Protein AF-A0A2P6FQC1-F1 (afdb_monomer_lite)

Secondary structure (DSSP, 8-state):
--EEEEEEEEEEE--SS--EEEEEEEEEEEESSHHHHHHHHHHHHHS-HHHHSTTPPTTEEEEEEEEEEE------

Radius of gyration: 14.36 Å; chains: 1; bounding box: 39×26×30 Å

Sequence (76 aa):
MEIVWGLYIFTLISGIGFDSSHSLTNLDSPFITKEECVKAAQIMNSGPSRDREIGLDSGIRMRYVCLAKPKVGIAI

Structure (mmCIF, N/CA/C/O backbone):
data_AF-A0A2P6FQC1-F1
#
_entry.id   AF-A0A2P6FQC1-F1
#
loop_
_atom_site.group_PDB
_atom_site.id
_atom_site.type_symbol
_atom_site.label_atom_id
_atom_site.label_alt_id
_atom_site.label_comp_id
_atom_site.label_asym_id
_atom_site.label_entity_id
_atom_site.label_seq_id
_atom_site.pdbx_PDB_ins_code
_atom_site.Cartn_x
_atom_site.Cartn_y
_atom_site.Cartn_z
_atom_site.occupancy
_atom_site.B_iso_or_equiv
_atom_site.auth_seq_id
_atom_site.auth_comp_id
_atom_site.auth_asym_id
_atom_site.auth_atom_id
_atom_site.pdbx_PDB_model_num
ATOM 1 N N . MET A 1 1 ? 22.021 -5.272 -9.549 1.00 54.72 1 MET A N 1
ATOM 2 C CA . MET A 1 1 ? 20.634 -4.796 -9.746 1.00 54.72 1 MET A CA 1
ATOM 3 C C . MET A 1 1 ? 20.370 -3.732 -8.709 1.00 54.72 1 MET A C 1
ATOM 5 O O . MET A 1 1 ? 20.456 -4.042 -7.529 1.00 54.72 1 MET A O 1
ATOM 9 N N . GLU A 1 2 ? 20.108 -2.498 -9.125 1.00 73.19 2 GLU A N 1
ATOM 10 C CA . GLU A 1 2 ? 19.630 -1.479 -8.189 1.00 73.19 2 GLU A CA 1
ATOM 11 C C . GLU A 1 2 ? 18.172 -1.802 -7.838 1.00 73.19 2 GLU A C 1
ATOM 13 O O . GLU A 1 2 ? 17.348 -2.054 -8.721 1.00 73.19 2 GLU A O 1
ATOM 18 N N . ILE A 1 3 ? 17.877 -1.892 -6.545 1.00 79.62 3 ILE A N 1
ATOM 19 C CA . ILE A 1 3 ? 16.530 -2.131 -6.027 1.00 79.62 3 ILE A CA 1
ATOM 20 C C . ILE A 1 3 ? 15.938 -0.766 -5.702 1.00 79.62 3 ILE A C 1
ATOM 22 O O . ILE A 1 3 ? 16.582 0.032 -5.027 1.00 79.62 3 ILE A O 1
ATOM 26 N N . VAL A 1 4 ? 14.718 -0.514 -6.165 1.00 86.31 4 VAL A N 1
ATOM 27 C CA . VAL A 1 4 ? 13.921 0.643 -5.747 1.00 86.31 4 VAL A CA 1
ATOM 28 C C . VAL A 1 4 ? 12.712 0.149 -4.969 1.00 86.31 4 VAL A C 1
ATOM 30 O O . VAL A 1 4 ? 12.245 -0.972 -5.173 1.00 86.31 4 VAL A O 1
ATOM 33 N N . TRP A 1 5 ? 12.192 0.969 -4.067 1.00 87.94 5 TRP A N 1
ATOM 34 C CA . TRP A 1 5 ? 11.003 0.627 -3.292 1.00 87.94 5 TRP A CA 1
ATOM 35 C C . TRP A 1 5 ? 9.807 1.379 -3.851 1.00 87.94 5 TRP A C 1
ATOM 37 O O . TRP A 1 5 ? 9.886 2.582 -4.051 1.00 87.94 5 TRP A O 1
ATOM 47 N N . GLY A 1 6 ? 8.715 0.683 -4.144 1.00 87.25 6 GLY A N 1
ATOM 48 C CA . GLY A 1 6 ? 7.463 1.308 -4.564 1.00 87.25 6 GLY A CA 1
ATOM 49 C C . GLY A 1 6 ? 6.455 1.323 -3.426 1.00 87.25 6 GLY A C 1
ATOM 50 O O . GLY A 1 6 ? 6.372 0.347 -2.674 1.00 87.25 6 GLY A O 1
ATOM 51 N N . LEU A 1 7 ? 5.671 2.398 -3.332 1.00 88.62 7 LEU A N 1
ATOM 52 C CA . LEU A 1 7 ? 4.487 2.438 -2.477 1.00 88.62 7 LEU A CA 1
ATOM 53 C C . LEU A 1 7 ? 3.271 1.908 -3.236 1.00 88.62 7 LEU A C 1
ATOM 55 O O . LEU A 1 7 ? 2.982 2.327 -4.359 1.00 88.62 7 LEU A O 1
ATOM 59 N N . TYR A 1 8 ? 2.549 0.999 -2.596 1.00 87.44 8 TYR A N 1
ATOM 60 C CA . TYR A 1 8 ? 1.377 0.357 -3.165 1.00 87.44 8 TYR A CA 1
ATOM 61 C C . TYR A 1 8 ? 0.194 0.418 -2.218 1.00 87.44 8 TYR A C 1
ATOM 63 O O . TYR A 1 8 ? 0.365 0.391 -0.999 1.00 87.44 8 TYR A O 1
ATOM 71 N N . ILE A 1 9 ? -1.004 0.424 -2.793 1.00 84.69 9 ILE A N 1
ATOM 72 C CA . ILE A 1 9 ? -2.255 0.254 -2.058 1.00 84.69 9 ILE A CA 1
ATOM 73 C C . ILE A 1 9 ? -2.683 -1.200 -2.148 1.00 84.69 9 ILE A C 1
ATOM 75 O O . ILE A 1 9 ? -2.680 -1.791 -3.227 1.00 84.69 9 ILE A O 1
ATOM 79 N N . PHE A 1 10 ? -3.070 -1.749 -1.005 1.00 82.81 10 PHE A N 1
ATOM 80 C CA . PHE A 1 10 ? -3.606 -3.088 -0.853 1.00 82.81 10 PHE A CA 1
ATOM 81 C C . PHE A 1 10 ? -4.964 -3.015 -0.150 1.00 82.81 10 PHE A C 1
ATOM 83 O O . PHE A 1 10 ? -5.065 -2.418 0.928 1.00 82.81 10 PHE A O 1
ATOM 90 N N . THR A 1 11 ? -5.999 -3.606 -0.751 1.00 77.88 11 THR A N 1
ATOM 91 C CA . THR A 1 11 ? -7.347 -3.660 -0.160 1.00 77.88 11 THR A CA 1
ATOM 92 C C . THR A 1 11 ? -7.597 -5.008 0.515 1.00 77.88 11 THR A C 1
ATOM 94 O O . THR A 1 11 ? -7.330 -6.070 -0.048 1.00 77.88 11 THR A O 1
ATOM 97 N N . LEU A 1 12 ? -8.106 -4.957 1.742 1.00 74.00 12 LEU A N 1
ATOM 98 C CA . LEU A 1 12 ? -8.499 -6.099 2.561 1.00 74.00 12 LEU A CA 1
ATOM 99 C C . LEU A 1 12 ? -10.007 -6.050 2.766 1.00 74.00 12 LEU A C 1
ATOM 101 O O . LEU A 1 12 ? -10.510 -5.055 3.286 1.00 74.00 12 LEU A O 1
ATOM 105 N N . ILE A 1 13 ? -10.718 -7.111 2.397 1.00 68.00 13 ILE A N 1
ATOM 106 C CA . ILE A 1 13 ? -12.150 -7.228 2.672 1.00 68.00 13 ILE A CA 1
ATOM 107 C C . ILE A 1 13 ? -12.321 -8.153 3.871 1.00 68.00 13 ILE A C 1
ATOM 109 O O . ILE A 1 13 ? -12.063 -9.349 3.780 1.00 68.00 13 ILE A O 1
ATOM 113 N N . SER A 1 14 ? -12.757 -7.594 5.000 1.00 61.94 14 SER A N 1
ATOM 114 C CA . SER A 1 14 ? -13.093 -8.391 6.183 1.00 61.94 14 SER A CA 1
ATOM 115 C C . SER A 1 14 ? -14.576 -8.776 6.158 1.00 61.94 14 SER A C 1
ATOM 117 O O . SER A 1 14 ? -15.437 -7.926 6.381 1.00 61.94 14 SER A O 1
ATOM 119 N N . GLY A 1 15 ? -14.864 -10.057 5.901 1.00 52.97 15 GLY A N 1
ATOM 120 C CA . GLY A 1 15 ? -16.193 -10.678 5.962 1.00 52.97 15 GLY A CA 1
ATOM 121 C C . GLY A 1 15 ? -16.162 -12.006 6.731 1.00 52.97 15 GLY A C 1
ATOM 122 O O . GLY A 1 15 ? -15.093 -12.568 6.961 1.00 52.97 15 GLY A O 1
ATOM 123 N N . ILE A 1 16 ? -17.326 -12.494 7.182 1.00 46.75 16 ILE A N 1
ATOM 124 C CA . ILE A 1 16 ? -17.463 -13.766 7.916 1.00 46.75 16 ILE A CA 1
ATOM 125 C C . ILE A 1 16 ? -16.968 -14.912 7.019 1.00 46.75 16 ILE A C 1
ATOM 127 O O . ILE A 1 16 ? -17.702 -15.407 6.171 1.00 46.75 16 ILE A O 1
ATOM 131 N N . GLY A 1 17 ? -15.717 -15.320 7.232 1.00 48.81 17 GLY A N 1
ATOM 132 C CA . GLY A 1 17 ? -15.064 -16.410 6.514 1.00 48.81 17 GLY A CA 1
ATOM 133 C C . GLY A 1 17 ? -14.238 -15.928 5.321 1.00 48.81 17 GLY A C 1
ATOM 134 O O . GLY A 1 17 ? -14.787 -15.638 4.267 1.00 48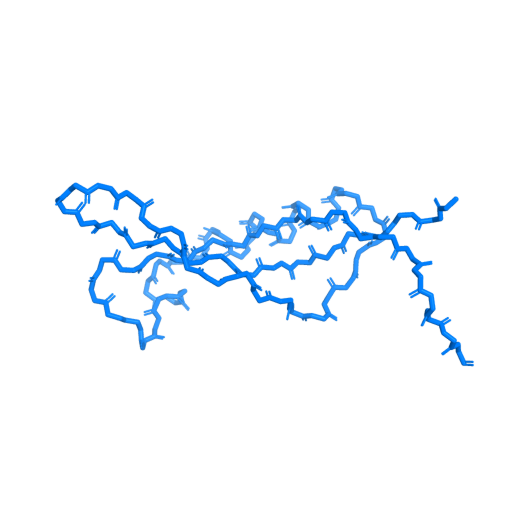.81 17 GLY A O 1
ATOM 135 N N . PHE A 1 18 ? -12.914 -15.975 5.498 1.00 46.03 18 PHE A N 1
ATOM 136 C CA . PHE A 1 18 ? -11.845 -15.740 4.515 1.00 46.03 18 PHE A CA 1
ATOM 137 C C . PHE A 1 18 ? -11.545 -14.264 4.190 1.00 46.03 18 PHE A C 1
ATOM 139 O O . PHE A 1 18 ? -12.273 -13.607 3.456 1.00 46.03 18 PHE A O 1
ATOM 146 N N . ASP A 1 19 ? -10.409 -13.770 4.709 1.00 54.91 19 ASP A N 1
ATOM 147 C CA . ASP A 1 19 ? -9.765 -12.522 4.268 1.00 54.91 19 ASP A CA 1
ATOM 148 C C 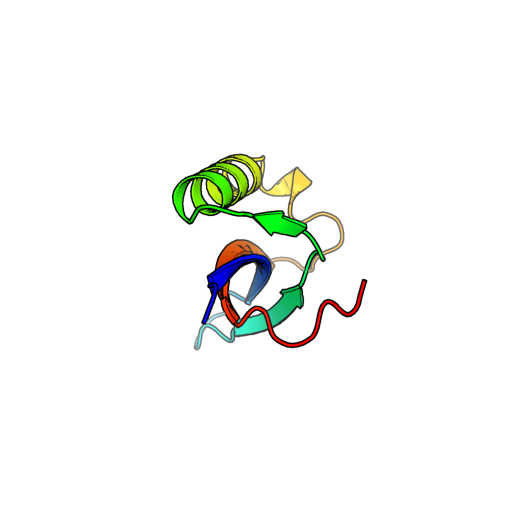. ASP A 1 19 ? -9.358 -12.680 2.791 1.00 54.91 19 ASP A C 1
ATOM 150 O O . ASP A 1 19 ? -8.311 -13.257 2.479 1.00 54.91 19 ASP A O 1
ATOM 154 N N . SER A 1 20 ? -10.187 -12.203 1.862 1.00 55.34 20 SER A N 1
ATOM 155 C CA . SER A 1 20 ? -9.794 -12.075 0.461 1.00 55.34 20 SER A CA 1
ATOM 156 C C . SER A 1 20 ? -9.044 -10.755 0.272 1.00 55.34 20 SER A C 1
ATOM 158 O O . SER A 1 20 ? -9.552 -9.660 0.527 1.00 55.34 20 SER A O 1
ATOM 160 N N . SER A 1 21 ? -7.786 -10.852 -0.153 1.00 58.62 21 SER A N 1
ATOM 161 C CA . SER A 1 21 ? -6.998 -9.698 -0.564 1.00 58.62 21 SER A CA 1
ATOM 162 C C . SER A 1 21 ? -7.335 -9.329 -2.002 1.00 58.62 21 SER A C 1
ATOM 164 O O . SER A 1 21 ? -7.192 -10.142 -2.914 1.00 58.62 21 SER A O 1
ATOM 166 N N . HIS A 1 22 ? -7.773 -8.093 -2.222 1.00 62.31 22 HIS A N 1
ATOM 167 C CA . HIS A 1 22 ? -8.050 -7.595 -3.564 1.00 62.31 22 HIS A CA 1
ATOM 168 C C . HIS A 1 22 ? -6.996 -6.563 -3.966 1.00 62.31 22 HIS A C 1
ATOM 170 O O . HIS A 1 22 ? -6.562 -5.751 -3.150 1.00 62.31 22 HIS A O 1
ATOM 176 N N . SER A 1 23 ? -6.569 -6.675 -5.228 1.00 64.69 23 SER A N 1
ATOM 177 C CA . SER A 1 23 ? -5.750 -5.755 -6.033 1.00 64.69 23 SER A CA 1
ATOM 178 C C . SER A 1 23 ? -4.651 -4.957 -5.321 1.00 64.69 23 SER A C 1
ATOM 180 O O . SER A 1 23 ? -4.895 -4.099 -4.475 1.00 64.69 23 SER A O 1
ATOM 182 N N . LEU A 1 24 ? -3.420 -5.157 -5.783 1.00 76.25 24 LEU A N 1
ATOM 183 C CA . LEU A 1 24 ? -2.280 -4.326 -5.430 1.00 76.25 24 LEU A CA 1
ATOM 184 C C . LEU A 1 24 ? -2.059 -3.267 -6.523 1.00 76.25 24 LEU A C 1
ATOM 186 O O . LEU A 1 24 ? -1.668 -3.613 -7.638 1.00 76.25 24 LEU A O 1
ATOM 190 N N . THR A 1 25 ? -2.261 -1.991 -6.199 1.00 77.94 25 THR A N 1
ATOM 191 C CA . THR A 1 25 ? -2.101 -0.881 -7.157 1.00 77.94 25 THR A CA 1
ATOM 192 C C . THR A 1 25 ? -0.826 -0.098 -6.865 1.00 77.94 25 THR A C 1
ATOM 194 O O . THR A 1 25 ? -0.607 0.330 -5.732 1.00 77.94 25 THR A O 1
ATOM 197 N N . ASN A 1 26 ? 0.028 0.078 -7.878 1.00 78.81 26 ASN A N 1
ATOM 198 C CA . ASN A 1 26 ? 1.227 0.916 -7.787 1.00 78.81 26 ASN A CA 1
ATOM 199 C C . ASN A 1 26 ? 0.831 2.395 -7.782 1.00 78.81 26 ASN A C 1
ATOM 201 O O . ASN A 1 26 ? 0.053 2.805 -8.635 1.00 78.81 26 ASN A O 1
ATOM 205 N N . LEU A 1 27 ? 1.402 3.190 -6.878 1.00 79.94 27 LEU A N 1
ATOM 206 C CA . LEU A 1 27 ? 1.156 4.637 -6.823 1.00 79.94 27 LEU A CA 1
ATOM 207 C C . LEU A 1 27 ? 2.189 5.463 -7.597 1.00 79.94 27 LEU A C 1
ATOM 209 O O . LEU A 1 27 ? 2.292 6.664 -7.372 1.00 79.94 27 LEU A O 1
ATOM 213 N N . ASP A 1 28 ? 2.998 4.813 -8.439 1.00 76.06 28 ASP A N 1
ATOM 214 C CA . ASP A 1 28 ? 4.102 5.418 -9.201 1.00 76.06 28 ASP A CA 1
ATOM 215 C C . ASP A 1 28 ? 5.023 6.311 -8.353 1.00 76.06 28 ASP A C 1
ATOM 217 O O . ASP A 1 28 ? 5.656 7.243 -8.840 1.00 76.06 28 ASP A O 1
ATOM 221 N N . SER A 1 29 ? 5.133 5.977 -7.064 1.00 77.81 29 SER A N 1
ATOM 222 C CA . SER A 1 29 ? 6.006 6.636 -6.102 1.00 77.81 29 SER A CA 1
ATOM 223 C C . SER A 1 29 ? 7.184 5.709 -5.779 1.00 77.81 29 SER A C 1
ATOM 225 O O . SER A 1 29 ? 7.000 4.717 -5.061 1.00 77.81 29 SER A O 1
ATOM 227 N N . PRO A 1 30 ? 8.370 5.968 -6.363 1.00 81.69 30 PRO A N 1
ATOM 228 C CA . PRO A 1 30 ? 9.594 5.237 -6.073 1.00 81.69 30 PRO A CA 1
ATOM 229 C C . PRO A 1 30 ? 10.403 5.904 -4.951 1.00 81.69 30 PRO A C 1
ATOM 231 O O . PRO A 1 30 ? 10.530 7.124 -4.885 1.00 81.69 30 PRO A O 1
ATOM 234 N N . PHE A 1 31 ? 11.020 5.081 -4.110 1.00 84.62 31 PHE A N 1
ATOM 235 C CA . PHE A 1 31 ? 11.902 5.476 -3.018 1.00 84.62 31 PHE A CA 1
ATOM 236 C C . PHE A 1 31 ? 13.268 4.820 -3.204 1.00 84.62 31 PHE A C 1
ATOM 238 O O . PHE A 1 31 ? 13.368 3.668 -3.647 1.00 84.62 31 PHE A O 1
ATOM 245 N N . ILE A 1 32 ? 14.318 5.561 -2.850 1.00 79.81 32 ILE A N 1
ATOM 246 C CA . ILE A 1 32 ? 15.706 5.105 -2.969 1.00 79.81 32 ILE A CA 1
ATOM 247 C C . ILE A 1 32 ? 16.002 4.091 -1.862 1.00 79.81 32 ILE A C 1
ATOM 249 O O . ILE A 1 32 ? 16.606 3.051 -2.119 1.00 79.81 32 ILE A O 1
ATOM 253 N N . THR A 1 33 ? 15.529 4.355 -0.643 1.00 87.62 33 THR A N 1
ATOM 254 C CA . THR A 1 33 ? 15.741 3.474 0.510 1.00 87.62 33 THR A CA 1
ATOM 255 C C . THR A 1 33 ? 14.454 2.793 0.971 1.00 87.62 33 THR A C 1
ATOM 257 O O . THR A 1 33 ? 13.336 3.271 0.752 1.00 87.62 33 THR A O 1
ATOM 260 N N . LYS A 1 34 ? 14.614 1.651 1.648 1.00 89.69 34 LYS A N 1
ATOM 261 C CA . LYS A 1 34 ? 13.500 0.924 2.265 1.00 89.69 34 LYS A CA 1
ATOM 262 C C . LYS A 1 34 ? 12.849 1.774 3.350 1.00 89.69 34 LYS A C 1
ATOM 264 O O . LYS A 1 34 ? 11.629 1.786 3.483 1.00 89.69 34 LYS A O 1
ATOM 269 N N . GLU A 1 35 ? 13.672 2.466 4.125 1.00 92.94 35 GLU A N 1
ATOM 270 C CA . GLU A 1 35 ? 13.297 3.253 5.292 1.00 92.94 35 GLU A CA 1
ATOM 271 C C . GLU A 1 35 ? 12.401 4.428 4.898 1.00 92.94 35 GLU A C 1
ATOM 273 O O . GLU A 1 35 ? 11.369 4.648 5.533 1.00 92.94 35 GLU A O 1
ATOM 278 N N . GLU A 1 36 ? 12.744 5.136 3.818 1.00 91.75 36 GLU A N 1
ATOM 279 C CA . GLU A 1 36 ? 11.916 6.215 3.268 1.00 91.75 36 GLU A CA 1
ATOM 280 C C . GLU A 1 36 ? 10.543 5.700 2.836 1.00 91.75 36 GLU A C 1
ATOM 282 O O . GLU A 1 36 ? 9.524 6.284 3.212 1.00 91.75 36 GLU A O 1
ATOM 287 N N . CYS A 1 37 ? 10.505 4.568 2.123 1.00 92.25 37 CYS A N 1
ATOM 288 C CA . CYS A 1 37 ? 9.241 3.958 1.728 1.00 92.25 37 CYS A CA 1
ATOM 289 C C . CYS A 1 37 ? 8.415 3.566 2.959 1.00 92.25 37 CYS A C 1
ATOM 291 O O . CYS A 1 37 ? 7.241 3.921 3.065 1.00 92.25 37 CYS A O 1
ATOM 293 N N . VAL A 1 38 ? 9.013 2.844 3.914 1.00 92.62 38 VAL A N 1
ATOM 294 C CA . VAL A 1 38 ? 8.310 2.359 5.112 1.00 92.62 38 VAL A CA 1
ATOM 295 C C . VAL A 1 38 ? 7.753 3.526 5.919 1.00 92.62 38 VAL A C 1
ATOM 297 O O . VAL A 1 38 ? 6.609 3.458 6.367 1.00 92.62 38 VAL A O 1
ATOM 300 N N . LYS A 1 39 ? 8.513 4.614 6.063 1.00 94.00 39 LYS A N 1
ATOM 301 C CA . LYS A 1 39 ? 8.048 5.824 6.744 1.00 94.00 39 LYS A CA 1
ATOM 302 C C . LYS A 1 39 ? 6.865 6.460 6.012 1.00 94.00 39 LYS A C 1
ATOM 304 O O . LYS A 1 39 ? 5.885 6.820 6.660 1.00 94.00 39 LYS A O 1
ATOM 309 N N . ALA A 1 40 ? 6.910 6.546 4.681 1.00 90.19 40 ALA A N 1
ATOM 310 C CA . ALA A 1 40 ? 5.780 7.024 3.88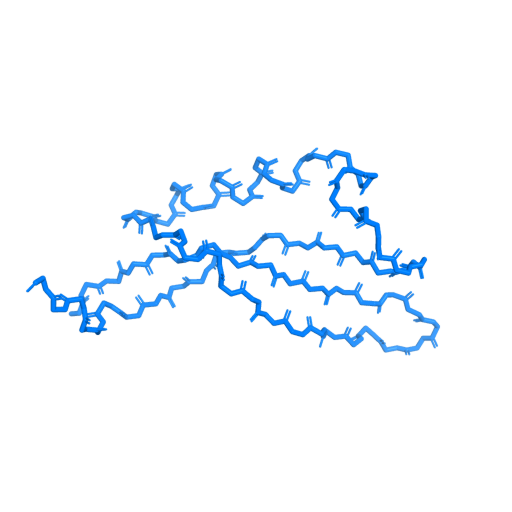6 1.00 90.19 40 ALA A CA 1
ATOM 311 C C . ALA A 1 40 ? 4.543 6.129 4.071 1.00 90.19 40 ALA A C 1
ATOM 313 O O . ALA A 1 40 ? 3.462 6.627 4.379 1.00 90.19 40 ALA A O 1
ATOM 314 N N . ALA A 1 41 ? 4.702 4.805 3.992 1.00 90.25 41 ALA A N 1
ATOM 315 C CA . ALA A 1 41 ? 3.620 3.855 4.234 1.00 90.25 41 ALA A CA 1
ATOM 316 C C . ALA A 1 41 ? 3.030 3.991 5.647 1.00 90.25 41 ALA A C 1
ATOM 318 O O . ALA A 1 41 ? 1.812 3.954 5.807 1.00 90.25 41 ALA A O 1
ATOM 319 N N . GLN A 1 42 ? 3.861 4.179 6.676 1.00 91.88 42 GLN A N 1
ATOM 320 C CA . GLN A 1 42 ? 3.409 4.411 8.051 1.00 91.88 42 GLN A CA 1
ATOM 321 C C . GLN A 1 42 ? 2.590 5.695 8.176 1.00 91.88 42 GLN A C 1
ATOM 323 O O . GLN A 1 42 ? 1.515 5.661 8.770 1.00 91.88 42 GLN A O 1
ATOM 328 N N . ILE A 1 43 ? 3.058 6.798 7.586 1.00 90.00 43 ILE A N 1
ATOM 329 C CA . ILE A 1 43 ? 2.337 8.077 7.590 1.00 90.00 43 ILE A CA 1
ATOM 330 C C . ILE A 1 43 ? 0.966 7.898 6.933 1.00 90.00 43 ILE A C 1
ATOM 332 O O . ILE A 1 43 ? -0.056 8.196 7.552 1.00 90.00 43 ILE A O 1
ATOM 336 N N . MET A 1 44 ? 0.926 7.312 5.735 1.00 87.94 44 MET A N 1
ATOM 337 C CA . MET A 1 44 ? -0.323 7.080 5.005 1.00 87.94 44 MET A CA 1
ATOM 338 C C . MET A 1 44 ? -1.269 6.133 5.756 1.00 87.94 44 MET A C 1
ATOM 340 O O . MET A 1 44 ? -2.480 6.332 5.754 1.00 87.94 44 MET A O 1
ATOM 344 N N . ASN A 1 45 ? -0.733 5.131 6.458 1.00 87.88 45 ASN A N 1
ATOM 345 C CA . ASN A 1 45 ? -1.518 4.213 7.284 1.00 87.88 45 ASN A CA 1
ATOM 346 C C . ASN A 1 45 ? -1.950 4.792 8.640 1.00 87.88 45 ASN A C 1
ATOM 348 O O . ASN A 1 45 ? -2.819 4.202 9.283 1.00 87.88 45 ASN A O 1
ATOM 352 N N . SER A 1 46 ? -1.357 5.897 9.092 1.00 89.12 46 SER A N 1
ATOM 353 C CA . SER A 1 46 ? -1.724 6.552 10.355 1.00 89.12 46 SER A CA 1
ATOM 354 C C . SER A 1 46 ? -2.935 7.480 10.215 1.00 89.12 46 SER A C 1
ATOM 356 O O . SER A 1 46 ? -3.531 7.870 11.217 1.00 89.12 46 SER A O 1
ATOM 358 N N . GLY A 1 47 ? -3.323 7.798 8.974 1.00 84.00 47 GLY A N 1
ATOM 359 C CA . GLY A 1 47 ? -4.505 8.595 8.672 1.00 84.00 47 GLY A CA 1
ATOM 360 C C . GLY A 1 47 ? -5.807 7.956 9.188 1.00 84.00 47 GLY A C 1
ATOM 361 O O . GLY A 1 47 ? -5.909 6.724 9.263 1.00 84.00 47 GLY A O 1
ATOM 362 N N . PRO A 1 48 ? -6.832 8.762 9.517 1.00 82.25 48 PRO A N 1
ATOM 363 C CA . PRO A 1 48 ? -8.150 8.260 9.894 1.00 82.25 48 PRO A CA 1
ATOM 364 C C . PRO A 1 48 ? -8.703 7.290 8.846 1.00 82.25 48 PRO A C 1
ATOM 366 O O . PRO A 1 48 ? -8.567 7.521 7.645 1.00 82.25 48 PRO A O 1
ATOM 369 N N . SER A 1 49 ? -9.365 6.210 9.274 1.00 76.06 49 SER A N 1
ATOM 370 C CA . SER A 1 49 ? -9.992 5.262 8.336 1.00 76.06 49 SER A CA 1
ATOM 371 C C . SER A 1 49 ? -10.963 5.958 7.390 1.00 76.06 49 SER A C 1
ATOM 373 O O . SER A 1 49 ? -10.939 5.672 6.205 1.00 76.06 49 SER A O 1
ATOM 375 N N . ARG A 1 50 ? -11.704 6.963 7.874 1.00 74.25 50 ARG A N 1
ATOM 376 C CA . ARG A 1 50 ? -12.594 7.780 7.039 1.00 74.25 50 ARG A CA 1
ATOM 377 C C . ARG A 1 50 ? -11.898 8.511 5.893 1.00 74.25 50 ARG A C 1
ATOM 379 O O . ARG A 1 50 ? -12.575 8.790 4.929 1.00 74.25 50 ARG A O 1
ATOM 386 N N . ASP A 1 51 ? -10.609 8.833 6.003 1.00 75.12 51 ASP A N 1
ATOM 387 C CA . ASP A 1 51 ? -9.869 9.580 4.977 1.00 75.12 51 ASP A CA 1
ATOM 388 C C . ASP A 1 51 ? -9.183 8.615 4.004 1.00 75.12 51 ASP A C 1
ATOM 390 O O . ASP A 1 51 ? -8.883 8.958 2.864 1.00 75.12 51 ASP A O 1
ATOM 394 N N . ARG A 1 52 ? -8.952 7.379 4.458 1.00 74.38 52 ARG A N 1
ATOM 395 C CA . ARG A 1 52 ? -8.424 6.296 3.636 1.00 74.38 52 ARG A CA 1
ATOM 396 C C . ARG A 1 52 ? -9.537 5.613 2.861 1.00 74.38 52 ARG A C 1
ATOM 398 O O . ARG A 1 52 ? -9.364 5.381 1.688 1.00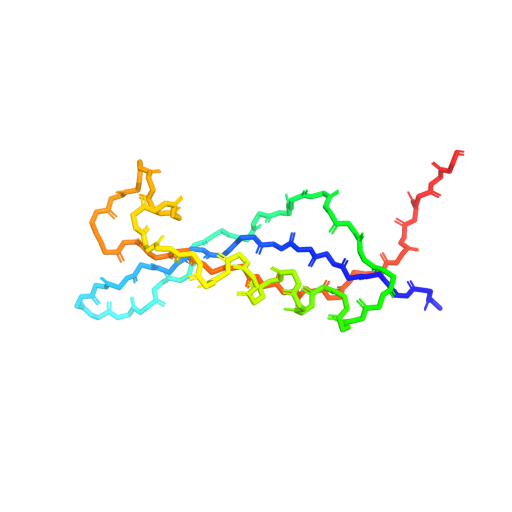 74.38 52 ARG A O 1
ATOM 405 N N . GLU A 1 53 ? -10.674 5.322 3.475 1.00 74.75 53 GLU A N 1
ATOM 406 C CA . GLU A 1 53 ? -11.716 4.431 2.947 1.00 74.75 53 GLU A CA 1
ATOM 407 C C . GLU A 1 53 ? -12.882 5.195 2.276 1.00 74.75 53 GLU A C 1
ATOM 409 O O . GLU A 1 53 ? -13.979 4.659 2.133 1.00 74.75 53 GLU A O 1
ATOM 414 N 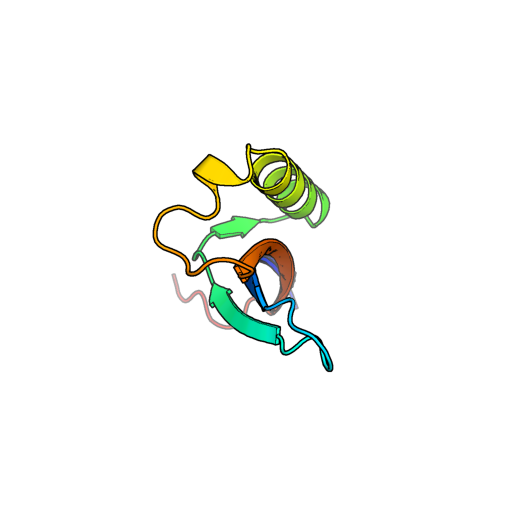N . ILE A 1 54 ? -12.671 6.454 1.857 1.00 68.62 54 ILE A N 1
ATOM 415 C CA . ILE A 1 54 ? -13.705 7.264 1.184 1.00 68.62 54 ILE A CA 1
ATOM 416 C C . ILE A 1 54 ? -14.133 6.580 -0.118 1.00 68.62 54 ILE A C 1
ATOM 418 O O . ILE A 1 54 ? -13.316 6.369 -1.010 1.00 68.62 54 ILE A O 1
ATOM 422 N N . GLY A 1 55 ? -15.430 6.288 -0.246 1.00 68.62 55 GLY A N 1
ATOM 423 C CA . GLY A 1 55 ? -16.000 5.675 -1.450 1.00 68.62 55 GLY A CA 1
ATOM 424 C C . GLY A 1 55 ? -15.806 4.160 -1.546 1.00 68.62 55 GLY A C 1
ATOM 425 O O . GLY A 1 55 ? -16.116 3.593 -2.589 1.00 68.62 55 GLY A O 1
ATOM 426 N N . LEU A 1 56 ? -15.312 3.511 -0.485 1.00 71.31 56 LEU A N 1
ATOM 427 C CA . LEU A 1 56 ? -15.272 2.054 -0.384 1.00 71.31 56 LEU A CA 1
ATOM 428 C C . LEU A 1 56 ? -16.514 1.509 0.327 1.00 71.31 56 LEU A C 1
ATOM 430 O O . LEU A 1 56 ? -17.078 2.159 1.211 1.00 71.31 56 LEU A O 1
ATOM 434 N N . ASP A 1 57 ? -16.904 0.288 -0.036 1.00 73.88 57 ASP A N 1
ATOM 435 C CA . ASP A 1 57 ? -17.967 -0.433 0.659 1.00 73.88 57 ASP A CA 1
ATOM 436 C C . ASP A 1 57 ? -17.586 -0.723 2.120 1.00 73.88 57 ASP A C 1
ATOM 438 O O . ASP A 1 57 ? -16.413 -0.859 2.489 1.00 73.88 57 ASP A O 1
ATOM 442 N N . SER A 1 58 ? -18.606 -0.851 2.971 1.00 67.75 58 SER A N 1
ATOM 443 C CA . SER A 1 58 ? -18.421 -1.173 4.386 1.00 67.75 58 SER A CA 1
ATOM 444 C C . SER A 1 58 ? -17.666 -2.496 4.558 1.00 67.75 58 SER A C 1
ATOM 446 O O . SER A 1 58 ? -18.045 -3.515 3.985 1.00 67.75 58 SER A O 1
ATOM 448 N N . GLY A 1 59 ? -16.602 -2.485 5.365 1.00 71.12 59 GLY A N 1
ATOM 449 C CA . GLY A 1 59 ? -15.775 -3.669 5.632 1.00 71.12 59 GLY A CA 1
ATOM 450 C C . GLY A 1 59 ? -14.544 -3.812 4.733 1.00 71.12 59 GLY A C 1
ATOM 451 O O . GLY A 1 59 ? -13.718 -4.689 5.004 1.00 71.12 59 GLY A O 1
ATOM 452 N N . ILE A 1 60 ? -14.373 -2.939 3.732 1.00 75.12 60 ILE A N 1
ATOM 453 C CA . ILE A 1 60 ? -13.137 -2.828 2.951 1.00 75.12 60 ILE A CA 1
ATOM 454 C C . ILE A 1 60 ? -12.165 -1.886 3.666 1.00 75.12 60 ILE A C 1
ATOM 456 O O . ILE A 1 60 ? -12.482 -0.736 3.954 1.00 75.12 60 ILE A O 1
ATOM 460 N N . ARG A 1 61 ? -10.950 -2.368 3.926 1.00 78.38 61 ARG A N 1
ATOM 461 C CA . ARG A 1 61 ? -9.861 -1.601 4.540 1.00 78.38 61 ARG A CA 1
ATOM 462 C C . ARG A 1 61 ? -8.710 -1.447 3.567 1.00 78.38 61 ARG A C 1
ATOM 464 O O . ARG A 1 61 ? -8.315 -2.412 2.917 1.00 78.38 61 ARG A O 1
ATOM 471 N N . MET A 1 62 ? -8.105 -0.264 3.523 1.00 81.56 62 MET A N 1
ATOM 472 C CA . MET A 1 62 ? -6.892 -0.030 2.735 1.00 81.56 62 MET A CA 1
ATOM 473 C C . MET A 1 62 ? -5.637 0.010 3.593 1.00 81.56 62 MET A C 1
ATOM 475 O O . MET A 1 62 ? -5.611 0.596 4.678 1.00 81.56 62 MET A O 1
ATOM 479 N N . ARG A 1 63 ? -4.567 -0.594 3.074 1.00 86.00 63 ARG A N 1
ATOM 480 C CA . ARG A 1 63 ? -3.224 -0.515 3.642 1.00 86.00 63 ARG A CA 1
ATOM 481 C C . ARG A 1 63 ? -2.216 -0.125 2.578 1.00 86.00 63 ARG A C 1
ATOM 483 O O . ARG A 1 63 ? -2.163 -0.720 1.506 1.00 86.00 63 ARG A O 1
ATOM 490 N N . TYR A 1 64 ? -1.380 0.841 2.922 1.00 88.06 64 TYR A N 1
ATOM 491 C CA . TYR A 1 64 ? -0.215 1.210 2.136 1.00 88.06 64 TYR A CA 1
ATOM 492 C C . TYR A 1 64 ? 0.942 0.277 2.494 1.00 88.06 64 TYR A C 1
ATOM 494 O O . TYR A 1 64 ? 1.247 0.095 3.676 1.00 88.06 64 TYR A O 1
ATOM 502 N N . VAL A 1 65 ? 1.576 -0.333 1.497 1.00 89.50 65 VAL A N 1
ATOM 503 C CA . VAL A 1 65 ? 2.677 -1.288 1.678 1.00 89.50 65 VAL A CA 1
ATOM 504 C C . VAL A 1 65 ? 3.846 -0.952 0.763 1.00 89.50 65 VAL A C 1
ATOM 506 O O . VAL A 1 65 ? 3.669 -0.418 -0.330 1.00 89.50 65 VAL A O 1
ATOM 509 N N . CYS A 1 66 ? 5.049 -1.284 1.222 1.00 90.44 66 CYS A N 1
ATOM 510 C CA . CYS A 1 66 ? 6.284 -1.089 0.474 1.00 90.44 66 CYS A CA 1
ATOM 511 C C . CYS A 1 66 ? 6.758 -2.395 -0.128 1.00 90.44 66 CYS A C 1
ATOM 513 O O . CYS A 1 66 ? 6.948 -3.375 0.592 1.00 90.44 66 CYS A O 1
ATOM 515 N N . LEU A 1 67 ? 6.995 -2.387 -1.436 1.00 88.75 67 LEU A N 1
ATOM 516 C CA . LEU A 1 67 ? 7.479 -3.555 -2.158 1.00 88.75 67 LEU A CA 1
ATOM 517 C C . LEU A 1 67 ? 8.737 -3.201 -2.938 1.00 88.75 67 LEU A C 1
ATOM 519 O O . LEU A 1 67 ? 8.810 -2.160 -3.593 1.00 88.75 67 LEU A O 1
ATOM 523 N N . ALA A 1 68 ? 9.727 -4.085 -2.856 1.00 87.75 68 ALA A N 1
ATOM 524 C CA . ALA A 1 68 ? 10.939 -3.980 -3.646 1.00 87.75 68 ALA A CA 1
ATOM 525 C C . ALA A 1 68 ? 10.608 -4.248 -5.117 1.00 87.75 68 ALA A C 1
ATOM 527 O O . ALA A 1 68 ? 9.980 -5.254 -5.452 1.00 87.75 68 ALA A O 1
ATOM 528 N N . LYS A 1 69 ? 11.053 -3.356 -5.996 1.00 80.88 69 LYS A N 1
ATOM 529 C CA . LYS A 1 69 ? 10.948 -3.492 -7.445 1.00 80.88 69 LYS A CA 1
ATOM 530 C C . LYS A 1 69 ? 12.360 -3.486 -8.021 1.00 80.88 69 LYS A C 1
ATOM 532 O O . LYS A 1 69 ? 13.195 -2.676 -7.604 1.00 80.88 69 LYS A O 1
ATOM 537 N N . PRO A 1 70 ? 12.663 -4.374 -8.973 1.00 75.75 70 PRO A N 1
ATOM 538 C CA . PRO A 1 70 ? 13.921 -4.276 -9.682 1.00 75.75 70 PRO A CA 1
ATOM 539 C C . PRO A 1 70 ? 13.901 -2.987 -10.517 1.00 75.75 70 PRO A C 1
ATOM 541 O O . PRO A 1 70 ? 12.899 -2.692 -11.169 1.00 75.75 70 PRO A O 1
ATOM 544 N N . LYS A 1 71 ? 14.992 -2.210 -10.513 1.00 69.19 71 LYS A N 1
ATOM 545 C CA . LYS A 1 71 ? 15.173 -1.081 -11.437 1.00 69.19 71 LYS A CA 1
ATOM 546 C C . LYS A 1 71 ? 15.398 -1.639 -12.847 1.00 69.19 71 LYS A C 1
ATOM 548 O O . LYS A 1 71 ? 16.525 -1.712 -13.323 1.00 69.19 71 LYS A O 1
ATOM 553 N N . VAL A 1 72 ? 14.341 -2.132 -13.490 1.00 55.84 72 VAL A N 1
ATOM 554 C CA . VAL A 1 72 ? 14.380 -2.588 -14.884 1.00 55.84 72 VAL A CA 1
ATOM 555 C C . VAL A 1 72 ? 13.778 -1.484 -15.738 1.00 55.84 72 VAL A C 1
ATOM 557 O O . VAL A 1 72 ? 12.588 -1.211 -15.637 1.00 55.84 72 VAL A O 1
ATOM 560 N N . GLY A 1 73 ? 14.613 -0.847 -16.560 1.00 49.38 73 GLY A N 1
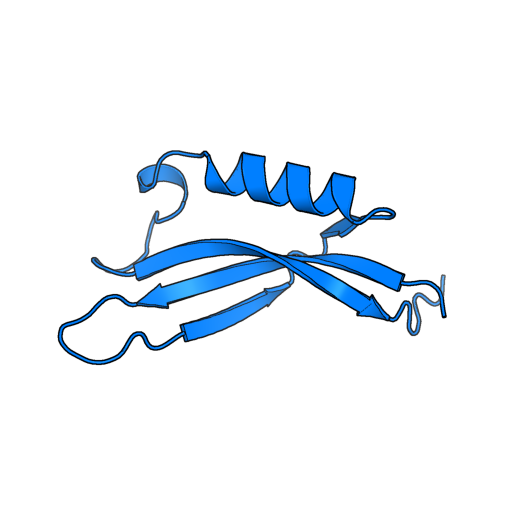ATOM 561 C CA . GLY A 1 73 ? 14.145 -0.029 -17.677 1.00 49.38 73 GLY A CA 1
ATOM 562 C C . GLY A 1 73 ? 13.488 1.309 -17.328 1.00 49.38 73 GLY A C 1
ATOM 563 O O . GLY A 1 73 ? 12.509 1.663 -17.973 1.00 49.38 73 GLY A O 1
ATOM 564 N N . ILE A 1 74 ? 14.048 2.100 -16.403 1.00 50.06 74 ILE A N 1
ATOM 565 C CA . ILE A 1 74 ? 13.923 3.562 -16.554 1.00 50.06 74 ILE A CA 1
ATOM 566 C C . ILE A 1 74 ? 14.938 3.941 -17.637 1.00 50.06 74 ILE A C 1
ATOM 568 O O . ILE A 1 74 ? 16.082 4.280 -17.335 1.00 50.06 74 ILE A O 1
ATOM 572 N N . ALA A 1 75 ? 14.561 3.745 -18.901 1.00 38.34 75 ALA A N 1
ATOM 573 C CA . ALA A 1 75 ? 15.221 4.445 -19.989 1.00 38.34 75 ALA A CA 1
ATOM 574 C C . ALA A 1 75 ? 14.885 5.927 -19.788 1.00 38.34 75 ALA A C 1
ATOM 576 O O . ALA A 1 75 ? 13.713 6.300 -19.832 1.00 38.34 75 ALA A O 1
ATOM 577 N N . ILE A 1 76 ? 15.906 6.704 -19.424 1.00 39.91 76 ILE A N 1
ATOM 578 C CA . ILE A 1 76 ? 15.865 8.170 -19.404 1.00 39.91 76 ILE A CA 1
ATOM 579 C C . ILE A 1 76 ? 15.728 8.653 -20.847 1.00 39.91 76 ILE A C 1
ATOM 581 O O . ILE A 1 76 ? 16.415 8.056 -21.710 1.00 39.91 76 ILE A O 1
#

pLDDT: mean 75.7, std 14.1, range [38.34, 94.0]

Foldseek 3Di:
DQKKKWKWKKKWADDDDDTDIDDIGTPPDIDNDPVVQVVVQVVLVVDDQCVQQPPHDPRIGMGIDIDIDPPPDPPD